Protein AF-A0A931WY22-F1 (afdb_monomer_lite)

pLDDT: mean 80.56, std 11.93, range [40.5, 93.25]

Radius of gyration: 31.65 Å; chains: 1; bounding box: 53×37×83 Å

Secondary structure (DSSP, 8-state):
----PBPTTS-BPPPHHHHHHTT--TT--EEEEEETTEEEEEEPPS-TTGGGTTTTTTTS-SSHHHHHHHHHHHHHHHHHHHHHHHHHH-HHHHHHHHHS-SSTT-EEHHHHHHHHT---HHHHHHHHHHHHHTTSEEEEEPP--TT--S--EEEEE--

Sequence (159 aa):
MPVVTVSSKHQITLPAEIVRAMDLKPGDKLIANALDWRIVIMKESENRLERYIGSLKGVYGSTKEEIDRYIAEVRYGWDIDALKDALAGDATLRAVYGAIPSSDVGIRLDEIGRKTGIKALGDLLRYLGRLQELNAIKQIPLEFDPEKLQGNQIYRRIP

Foldseek 3Di:
DDDWDQDPVRDTDDDPVVCVVQVPDVPFDWDWDDDPPDIDIGGPPPPPVVVCVCVCAPVQHVDPVSNVVSVVVVVLVVLVVVVVVVCVVDVLLVQLLVQWEQDPVFDWLVSSCVSSVPPDSVVSVVSVVVCVVSLQKDWDDDDDDVVPPDDRTGMHGDD

Structure (mmCIF, N/CA/C/O backbone):
data_AF-A0A931WY22-F1
#
_entry.id   AF-A0A931WY22-F1
#
loop_
_atom_site.group_PDB
_atom_site.id
_atom_site.type_symbol
_atom_site.label_atom_id
_atom_site.label_alt_id
_atom_site.label_comp_id
_atom_site.label_asym_id
_atom_site.label_entity_id
_atom_site.label_seq_id
_atom_site.pdbx_PDB_ins_code
_atom_site.Cartn_x
_atom_site.Cartn_y
_atom_site.Cartn_z
_atom_site.occupancy
_atom_site.B_iso_or_equiv
_atom_site.auth_seq_id
_atom_site.auth_comp_id
_atom_site.auth_asym_id
_atom_site.auth_atom_id
_atom_site.pdbx_PDB_model_num
ATOM 1 N N . MET A 1 1 ? -22.125 -15.116 43.778 1.00 67.56 1 MET A N 1
ATOM 2 C CA . MET A 1 1 ? -22.120 -13.869 42.984 1.00 67.56 1 MET A CA 1
ATOM 3 C C . MET A 1 1 ? -22.100 -12.704 43.956 1.00 67.56 1 MET A C 1
ATOM 5 O O . MET A 1 1 ? -23.056 -12.579 44.714 1.00 67.56 1 MET A O 1
ATOM 9 N N . PRO A 1 2 ? -21.017 -11.920 44.016 1.00 78.88 2 PRO A N 1
ATOM 10 C CA . PRO A 1 2 ? -20.961 -10.761 44.897 1.00 78.88 2 PRO A CA 1
ATOM 11 C C . PRO A 1 2 ? -21.944 -9.684 44.418 1.00 78.88 2 PRO A C 1
ATOM 13 O O . PRO A 1 2 ? -21.962 -9.338 43.238 1.00 78.88 2 PRO A O 1
ATOM 16 N N . VAL A 1 3 ? -22.767 -9.170 45.333 1.00 85.75 3 VAL A N 1
ATOM 17 C CA . VAL A 1 3 ? -23.625 -8.001 45.096 1.00 85.75 3 VAL A CA 1
ATOM 18 C C . VAL A 1 3 ? -22.839 -6.761 45.506 1.00 85.75 3 VAL A C 1
ATOM 20 O O . VAL A 1 3 ? -22.249 -6.735 46.585 1.00 85.75 3 VAL A O 1
ATOM 23 N N . VAL A 1 4 ? -22.813 -5.747 44.645 1.00 90.38 4 VAL A N 1
ATOM 24 C CA . VAL A 1 4 ? -22.107 -4.484 44.889 1.00 90.38 4 VAL A CA 1
ATOM 25 C C . VAL A 1 4 ? -23.087 -3.321 44.829 1.00 90.38 4 VAL A C 1
ATOM 27 O O . VAL A 1 4 ? -24.042 -3.344 44.054 1.00 90.38 4 VAL A O 1
ATOM 30 N N . THR A 1 5 ? -22.840 -2.298 45.640 1.00 91.88 5 THR A N 1
ATOM 31 C CA . THR A 1 5 ? -23.665 -1.088 45.689 1.00 91.88 5 THR A CA 1
ATOM 32 C C . THR A 1 5 ? -22.987 0.027 44.909 1.00 91.88 5 THR A C 1
ATOM 34 O O . THR A 1 5 ? -21.782 0.245 45.040 1.00 91.88 5 THR A O 1
ATOM 37 N N . VAL A 1 6 ? -23.770 0.755 44.118 1.00 91.56 6 VAL A N 1
ATOM 38 C CA . VAL A 1 6 ? -23.320 1.985 43.464 1.00 91.56 6 VAL A CA 1
ATOM 39 C C . VAL A 1 6 ? -23.348 3.113 44.495 1.00 91.56 6 VAL A C 1
ATOM 41 O O . VAL A 1 6 ? -24.383 3.382 45.101 1.00 91.56 6 VAL A O 1
ATOM 44 N N . SER A 1 7 ? -22.208 3.759 44.727 1.00 92.31 7 SER A N 1
ATOM 45 C CA . SER A 1 7 ? -22.116 4.894 45.648 1.00 92.31 7 SER A CA 1
ATOM 46 C C . SER A 1 7 ? -22.803 6.144 45.083 1.00 92.31 7 SER A C 1
ATOM 48 O O . SER A 1 7 ? -23.096 6.230 43.891 1.00 92.31 7 SER A O 1
ATOM 50 N N . SER A 1 8 ? -22.977 7.175 45.914 1.00 87.50 8 SER A N 1
ATOM 51 C CA . SER A 1 8 ? -23.531 8.476 45.495 1.00 87.50 8 SER A CA 1
ATOM 52 C C . SER A 1 8 ? -22.723 9.178 44.396 1.00 87.50 8 SER A C 1
ATOM 54 O O . SER A 1 8 ? -23.234 10.068 43.722 1.00 87.50 8 SER A O 1
ATOM 56 N N . LYS A 1 9 ? -21.464 8.773 44.194 1.00 92.12 9 LYS A N 1
ATOM 57 C CA . LYS A 1 9 ? -20.587 9.265 43.123 1.00 92.12 9 LYS A CA 1
ATOM 58 C C . LYS A 1 9 ? -20.530 8.322 41.922 1.00 92.12 9 LYS A C 1
ATOM 60 O O . LYS A 1 9 ? -19.609 8.433 41.120 1.00 92.12 9 LYS A O 1
ATOM 65 N N . HIS A 1 10 ? -21.474 7.390 41.809 1.00 88.19 10 HIS A N 1
ATOM 66 C CA . HIS A 1 10 ? -21.511 6.376 40.754 1.00 88.19 10 HIS A CA 1
ATOM 67 C C . HIS A 1 10 ? -20.279 5.458 40.746 1.00 88.19 10 HIS A C 1
ATOM 69 O O . HIS A 1 10 ? -19.892 4.926 39.708 1.00 88.19 10 HIS A O 1
ATOM 75 N N . GLN A 1 11 ? -19.645 5.266 41.905 1.00 91.81 11 GLN A N 1
ATOM 76 C CA . GLN A 1 11 ? -18.508 4.358 42.038 1.00 91.81 11 GLN A CA 1
ATOM 77 C C . GLN A 1 11 ? -19.008 2.985 42.470 1.00 91.81 11 GLN A C 1
ATOM 79 O O . GLN A 1 11 ? -19.872 2.885 43.341 1.00 91.81 11 GLN A O 1
ATOM 84 N N . ILE A 1 12 ? -18.426 1.938 41.898 1.00 91.19 12 ILE A N 1
ATOM 85 C CA . ILE A 1 12 ? -18.623 0.560 42.342 1.00 91.19 12 ILE A CA 1
ATOM 86 C C . ILE A 1 12 ? -17.322 0.039 42.938 1.00 91.19 12 ILE A C 1
ATOM 88 O O . ILE A 1 12 ? -16.235 0.288 42.416 1.00 91.19 12 ILE A O 1
ATOM 92 N N . THR A 1 13 ? -17.426 -0.696 44.038 1.00 91.31 13 THR A N 1
ATOM 93 C CA . THR A 1 13 ? -16.279 -1.406 44.602 1.00 91.31 13 THR A CA 1
ATOM 94 C C . THR A 1 13 ? -16.152 -2.753 43.909 1.00 91.31 13 THR A C 1
ATOM 96 O O . THR A 1 13 ? -17.079 -3.559 43.957 1.00 91.31 13 THR A O 1
ATOM 99 N N . LEU A 1 14 ? -15.009 -3.008 43.270 1.00 91.12 14 LEU A N 1
ATOM 100 C CA . LEU A 1 14 ? -14.733 -4.309 42.668 1.00 91.12 14 LEU A CA 1
ATOM 101 C C . LEU A 1 14 ? -14.378 -5.326 43.769 1.00 91.12 14 LEU A C 1
ATOM 103 O O . LEU A 1 14 ? -13.448 -5.080 44.541 1.00 91.12 14 LEU A O 1
ATOM 107 N N . PRO A 1 15 ? -15.084 -6.468 43.857 1.00 91.69 15 PRO A N 1
ATOM 108 C CA . PRO A 1 15 ? -14.738 -7.549 44.770 1.00 91.69 15 PRO A CA 1
ATOM 109 C C . PRO A 1 15 ? -13.317 -8.062 44.522 1.00 91.69 15 PRO A C 1
ATOM 111 O O . PRO A 1 15 ? -12.876 -8.163 43.375 1.00 91.69 15 PRO A O 1
ATOM 114 N N . ALA A 1 16 ? -12.625 -8.455 45.593 1.00 91.00 16 ALA A N 1
ATOM 115 C CA . ALA A 1 16 ? -11.232 -8.903 45.527 1.00 91.00 16 ALA A CA 1
ATOM 116 C C . ALA A 1 16 ? -11.014 -10.080 44.556 1.00 91.00 16 ALA A C 1
ATOM 118 O O . ALA A 1 16 ? -9.967 -10.171 43.921 1.00 91.00 16 ALA A O 1
ATOM 119 N N . GLU A 1 17 ? -12.007 -10.959 44.413 1.00 91.12 17 GLU A N 1
ATOM 120 C CA . GLU A 1 17 ? -11.980 -12.084 43.471 1.00 91.12 17 GLU A CA 1
ATOM 121 C C . GLU A 1 17 ? -11.865 -11.616 42.012 1.00 91.12 17 GLU A C 1
ATOM 123 O O . GLU A 1 17 ? -11.057 -12.160 41.264 1.00 91.12 17 GLU A O 1
ATOM 128 N N . ILE A 1 18 ? -12.601 -10.565 41.626 1.00 90.00 18 ILE A N 1
ATOM 129 C CA . ILE A 1 18 ? -12.573 -10.001 40.266 1.00 90.00 18 ILE A CA 1
ATOM 130 C C . ILE A 1 18 ? -11.236 -9.305 40.010 1.00 90.00 18 ILE A C 1
ATOM 132 O O . ILE A 1 18 ? -10.616 -9.522 38.972 1.00 90.00 18 ILE A O 1
ATOM 136 N N . VAL A 1 19 ? -10.767 -8.512 40.980 1.00 91.31 19 VAL A N 1
ATOM 137 C CA . VAL A 1 19 ? -9.479 -7.802 40.897 1.00 91.31 19 VAL A CA 1
ATOM 138 C C . VAL A 1 19 ? -8.333 -8.785 40.651 1.00 91.31 19 VAL A C 1
ATOM 140 O O . VAL A 1 19 ? -7.503 -8.545 39.780 1.00 91.31 19 VAL A O 1
ATOM 143 N N . ARG A 1 20 ? -8.315 -9.913 41.374 1.00 90.56 20 ARG A N 1
ATOM 144 C CA . ARG A 1 20 ? -7.296 -10.960 41.206 1.00 90.56 20 ARG A CA 1
ATOM 145 C C . ARG A 1 20 ? -7.445 -11.713 39.888 1.00 90.56 20 ARG A C 1
ATOM 147 O O . ARG A 1 20 ? -6.447 -11.936 39.217 1.00 90.56 20 ARG A O 1
ATOM 154 N N . ALA A 1 21 ? -8.667 -12.092 39.514 1.00 88.50 21 ALA A N 1
ATOM 155 C CA . ALA A 1 21 ? -8.918 -12.841 38.283 1.00 88.50 21 ALA A CA 1
ATOM 156 C C . ALA A 1 21 ? -8.541 -12.051 37.018 1.00 88.50 21 ALA A C 1
ATOM 158 O O . ALA A 1 21 ? -8.139 -12.645 36.023 1.00 88.50 21 ALA A O 1
ATOM 159 N N . MET A 1 22 ? -8.662 -10.722 37.060 1.00 86.00 22 MET A N 1
ATOM 160 C CA . MET A 1 22 ? -8.345 -9.828 35.943 1.00 86.00 22 MET A CA 1
ATOM 161 C C . MET A 1 22 ? -6.959 -9.163 36.051 1.00 86.00 22 MET A C 1
ATOM 163 O O . MET A 1 22 ? -6.643 -8.310 35.221 1.00 86.00 22 MET A O 1
ATOM 167 N N . ASP A 1 23 ? -6.154 -9.524 37.062 1.00 89.75 23 ASP A N 1
ATOM 168 C CA . ASP A 1 23 ? -4.856 -8.904 37.381 1.00 89.75 23 ASP A CA 1
ATOM 169 C C . ASP A 1 23 ? -4.911 -7.364 37.311 1.00 89.75 23 ASP A C 1
ATOM 171 O O . ASP A 1 23 ? -4.168 -6.713 36.568 1.00 89.75 23 ASP A O 1
ATOM 175 N N . LEU A 1 24 ? -5.883 -6.775 38.016 1.00 89.38 24 LEU A N 1
ATOM 176 C CA . LEU A 1 24 ? -6.077 -5.326 38.045 1.00 89.38 24 LEU A CA 1
ATOM 177 C C . LEU A 1 24 ? -5.169 -4.687 39.088 1.00 89.38 24 LEU A C 1
ATOM 179 O O . LEU A 1 24 ? -5.169 -5.075 40.260 1.00 89.38 24 LEU A O 1
ATOM 183 N N . LYS A 1 25 ? -4.447 -3.650 38.672 1.00 90.25 25 LYS A N 1
ATOM 184 C CA . LYS A 1 25 ? -3.581 -2.850 39.539 1.00 90.25 25 LYS A CA 1
ATOM 185 C C . LYS A 1 25 ? -4.176 -1.458 39.761 1.00 90.25 25 LYS A C 1
ATOM 187 O O . LYS A 1 25 ? -4.886 -0.938 38.897 1.00 90.25 25 LYS A O 1
ATOM 192 N N . PRO A 1 26 ? -3.906 -0.816 40.911 1.00 87.81 26 PRO A N 1
ATOM 193 C CA . PRO A 1 26 ? -4.265 0.584 41.103 1.00 87.81 26 PRO A CA 1
ATOM 194 C C . PRO A 1 26 ? -3.684 1.455 39.980 1.00 87.81 26 PRO A C 1
ATOM 196 O O . PRO A 1 26 ? -2.479 1.436 39.746 1.00 87.81 26 PRO A O 1
ATOM 199 N N . GLY A 1 27 ? -4.542 2.217 39.299 1.00 85.75 27 GLY A N 1
ATOM 200 C CA . GLY A 1 27 ? -4.164 3.052 38.152 1.00 85.75 27 GLY A CA 1
ATOM 201 C C . GLY A 1 27 ? -4.463 2.438 36.780 1.00 85.75 27 GLY A C 1
ATOM 202 O O . GLY A 1 27 ? -4.414 3.168 35.789 1.00 85.75 27 GLY A O 1
ATOM 203 N N . ASP A 1 28 ? -4.832 1.154 36.712 1.00 86.56 28 ASP A N 1
ATOM 204 C CA . ASP A 1 28 ? -5.274 0.529 35.465 1.00 86.56 28 ASP A CA 1
ATOM 205 C C . ASP A 1 28 ? -6.525 1.226 34.918 1.00 86.56 28 ASP A C 1
ATOM 207 O O . ASP A 1 28 ? -7.471 1.549 35.646 1.00 86.56 28 ASP A O 1
ATOM 211 N N . LYS A 1 29 ? -6.539 1.436 33.602 1.00 85.62 29 LYS A N 1
ATOM 212 C CA . LYS A 1 29 ? -7.697 1.971 32.891 1.00 85.62 29 LYS A CA 1
ATOM 213 C C . LYS A 1 29 ? -8.625 0.835 32.483 1.00 85.62 29 LYS A C 1
ATOM 215 O O . LYS A 1 29 ? -8.200 -0.188 31.945 1.00 85.62 29 LYS A O 1
ATOM 220 N N . LEU A 1 30 ? -9.912 1.042 32.733 1.00 88.12 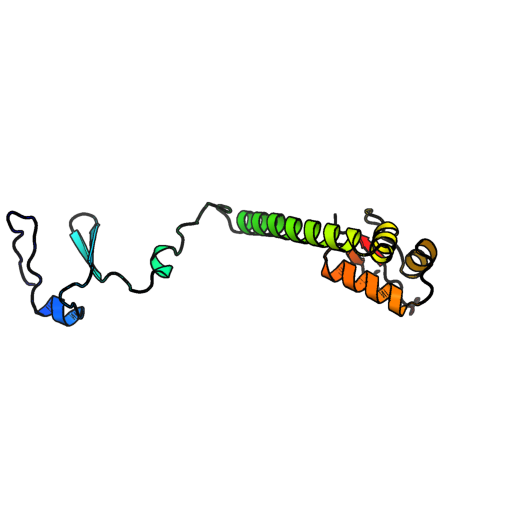30 LEU A N 1
ATOM 221 C CA . LEU A 1 30 ? -10.974 0.107 32.391 1.00 88.12 30 LEU A CA 1
ATOM 222 C C . LEU A 1 30 ? -11.927 0.763 31.398 1.00 88.12 30 LEU A C 1
ATOM 224 O O . LEU A 1 30 ? -12.247 1.946 31.517 1.00 88.12 30 LEU A O 1
ATOM 228 N N . ILE A 1 31 ? -12.406 -0.025 30.444 1.00 86.44 31 ILE A N 1
ATOM 229 C CA . ILE A 1 31 ? -13.472 0.364 29.525 1.00 86.44 31 ILE A CA 1
ATOM 230 C C . ILE A 1 31 ? -14.780 -0.162 30.110 1.00 86.44 31 ILE A C 1
ATOM 232 O O . ILE A 1 31 ? -14.897 -1.360 30.363 1.00 86.44 31 ILE A O 1
ATOM 236 N N . ALA A 1 32 ? -15.755 0.721 30.318 1.00 88.50 32 ALA A N 1
ATOM 237 C CA . ALA A 1 32 ? -17.095 0.361 30.768 1.00 88.50 32 ALA A CA 1
ATOM 238 C C . ALA A 1 32 ? -18.105 0.651 29.653 1.00 88.50 32 ALA A C 1
ATOM 240 O O . ALA A 1 32 ? -18.238 1.796 29.226 1.00 88.50 32 ALA A O 1
ATOM 241 N N . ASN A 1 33 ? -18.820 -0.380 29.205 1.00 85.19 33 ASN A N 1
ATOM 242 C CA . ASN A 1 33 ? -19.870 -0.276 28.195 1.00 85.19 33 ASN A CA 1
ATOM 243 C C . ASN A 1 33 ? -21.203 -0.771 28.764 1.00 85.19 33 ASN A C 1
ATOM 245 O O . ASN A 1 33 ? -21.246 -1.774 29.478 1.00 85.19 33 ASN A O 1
ATOM 249 N N . ALA A 1 34 ? -22.294 -0.092 28.413 1.00 89.00 34 ALA A N 1
ATOM 250 C CA . ALA A 1 34 ? -23.642 -0.602 28.630 1.00 89.00 34 ALA A CA 1
ATOM 251 C C . ALA A 1 34 ? -24.026 -1.505 27.450 1.00 89.00 34 ALA A C 1
ATOM 253 O O . ALA A 1 34 ? -23.998 -1.065 26.301 1.00 89.00 34 ALA A O 1
ATOM 254 N N . LEU A 1 35 ? -24.362 -2.761 27.734 1.00 86.06 35 LEU A N 1
ATOM 255 C CA . LEU A 1 35 ? -24.877 -3.718 26.759 1.00 86.06 35 LEU A CA 1
ATOM 256 C C . LEU A 1 35 ? -26.209 -4.256 27.284 1.00 86.06 35 LEU A C 1
ATOM 258 O O . LEU A 1 35 ? -26.245 -4.997 28.270 1.00 86.06 35 LEU A O 1
ATOM 262 N N . ASP A 1 36 ? -27.299 -3.839 26.645 1.00 89.31 36 ASP A N 1
ATOM 263 C CA . ASP A 1 36 ? -28.676 -4.089 27.074 1.00 89.31 36 ASP A CA 1
ATOM 264 C C . ASP A 1 36 ? -28.916 -3.669 28.538 1.00 89.31 36 ASP A C 1
ATOM 266 O O . ASP A 1 36 ? -28.885 -2.488 28.876 1.00 89.31 36 ASP A O 1
ATOM 270 N N . TRP A 1 37 ? -29.135 -4.643 29.424 1.00 90.25 37 TRP A N 1
ATOM 271 C CA . TRP A 1 37 ? -29.382 -4.461 30.856 1.00 90.25 37 TRP A CA 1
ATOM 272 C C . TRP A 1 37 ? -28.137 -4.722 31.717 1.00 90.25 37 TRP A C 1
ATOM 274 O O 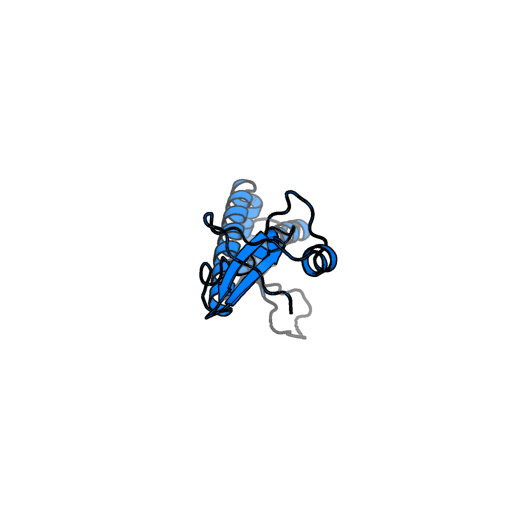. TRP A 1 37 ? -28.245 -4.908 32.930 1.00 90.25 37 TRP A O 1
ATOM 284 N N . ARG A 1 38 ? -26.947 -4.781 31.108 1.00 89.31 38 ARG A N 1
ATOM 285 C CA . ARG A 1 38 ? -25.691 -5.128 31.785 1.00 89.31 38 ARG A CA 1
ATOM 286 C C . ARG A 1 38 ? -24.629 -4.058 31.577 1.00 89.31 38 ARG A C 1
ATOM 288 O O . ARG A 1 38 ? -24.521 -3.458 30.512 1.00 89.31 38 ARG A O 1
ATOM 295 N N . ILE A 1 39 ? -23.792 -3.881 32.594 1.00 88.50 39 ILE A N 1
ATOM 296 C CA . ILE A 1 39 ? -22.542 -3.130 32.480 1.00 88.50 39 ILE A CA 1
ATOM 297 C C . ILE A 1 39 ? -21.427 -4.147 32.264 1.00 88.50 39 ILE A C 1
ATOM 299 O O . ILE A 1 39 ? -21.227 -5.041 33.087 1.00 88.50 39 ILE A O 1
ATOM 303 N N . VAL A 1 40 ? -20.710 -4.011 31.153 1.00 89.50 40 VAL A N 1
ATOM 304 C CA . VAL A 1 40 ? -19.541 -4.827 30.823 1.00 89.50 40 VAL A CA 1
ATOM 305 C C . VAL A 1 40 ? -18.300 -3.982 31.062 1.00 89.50 40 VAL A C 1
ATOM 307 O O . VAL A 1 40 ? -18.142 -2.923 30.456 1.00 89.50 40 VAL A O 1
ATOM 310 N N . ILE A 1 41 ? -17.430 -4.449 31.957 1.00 89.12 41 ILE A N 1
ATOM 311 C CA . ILE A 1 41 ? -16.167 -3.788 32.286 1.00 89.12 41 ILE A CA 1
ATOM 312 C C . ILE A 1 41 ? -15.028 -4.669 31.795 1.00 89.12 41 ILE A C 1
ATOM 314 O O . ILE A 1 41 ? -14.968 -5.853 32.118 1.00 89.12 41 ILE A O 1
ATOM 318 N N . MET A 1 42 ? -14.131 -4.086 31.008 1.00 86.19 42 MET A N 1
ATOM 319 C CA . MET A 1 42 ? -12.987 -4.773 30.417 1.00 86.19 42 MET A CA 1
ATOM 320 C C . MET A 1 42 ? -11.710 -4.001 30.729 1.00 86.19 42 MET A C 1
ATOM 322 O O . MET A 1 42 ? -11.724 -2.771 30.811 1.00 86.19 42 MET A O 1
ATOM 326 N N . LYS A 1 43 ? -10.597 -4.720 30.884 1.00 83.44 43 LYS A N 1
ATOM 327 C CA . LYS A 1 43 ? -9.273 -4.097 30.954 1.00 83.44 43 LYS A CA 1
ATOM 328 C C . LYS A 1 43 ? -8.970 -3.452 29.602 1.00 83.44 43 LYS A C 1
ATOM 330 O O . LYS A 1 43 ? -9.223 -4.066 28.565 1.00 83.44 43 LYS A O 1
ATOM 335 N N . GLU A 1 44 ? -8.485 -2.212 29.599 1.00 74.38 44 GLU A N 1
ATOM 336 C CA . GLU A 1 44 ? -8.030 -1.581 28.360 1.00 74.38 44 GLU A CA 1
ATOM 337 C C . GLU A 1 44 ? -6.848 -2.400 27.813 1.00 74.38 44 GLU A C 1
ATOM 339 O O . GLU A 1 44 ? -5.826 -2.543 28.481 1.00 74.38 44 GLU A O 1
ATOM 344 N N . SER A 1 45 ? -7.018 -2.992 26.625 1.00 66.56 45 SER A N 1
ATOM 345 C CA . SER A 1 45 ? -5.942 -3.683 25.906 1.00 66.56 45 SER A CA 1
ATOM 346 C C . SER A 1 45 ? -4.769 -2.716 25.712 1.00 66.56 45 SER A C 1
ATOM 348 O O . SER A 1 45 ? -4.957 -1.604 25.212 1.00 66.56 45 SER A O 1
ATOM 350 N N . GLU A 1 46 ? -3.551 -3.127 26.083 1.00 62.53 46 GLU A N 1
ATOM 351 C CA . GLU A 1 46 ? -2.330 -2.357 25.789 1.00 62.53 46 GLU A CA 1
ATOM 352 C C . GLU A 1 46 ? -2.109 -2.210 24.272 1.00 62.53 46 GLU A C 1
ATOM 354 O O . GLU A 1 46 ? -1.406 -1.305 23.809 1.00 62.53 46 GLU A O 1
ATOM 359 N N . ASN A 1 47 ? -2.748 -3.072 23.475 1.00 62.97 47 ASN A N 1
ATOM 360 C CA . ASN A 1 47 ? -2.585 -3.114 22.040 1.00 62.97 47 ASN A CA 1
ATOM 361 C C . ASN A 1 47 ? -3.486 -2.080 21.354 1.00 62.97 47 ASN A C 1
ATOM 363 O O . ASN A 1 47 ? -4.580 -2.371 20.869 1.00 62.97 47 ASN A O 1
ATOM 367 N N . ARG A 1 48 ? -2.989 -0.840 21.271 1.00 59.03 48 ARG A N 1
ATOM 368 C CA . ARG A 1 48 ? -3.649 0.279 20.571 1.00 59.03 48 ARG A CA 1
ATOM 369 C C . ARG A 1 48 ? -4.101 -0.070 19.150 1.00 59.03 48 ARG A C 1
ATOM 371 O O . ARG A 1 48 ? -5.044 0.549 18.672 1.00 59.03 48 ARG A O 1
ATOM 378 N N . LEU A 1 49 ? -3.455 -1.030 18.484 1.00 62.38 49 LEU A N 1
ATOM 379 C CA . LEU A 1 49 ? -3.821 -1.462 17.135 1.00 62.38 49 LEU A CA 1
ATOM 380 C C . LEU A 1 49 ? -5.201 -2.128 17.099 1.00 62.38 49 LEU A C 1
ATOM 382 O O . LEU A 1 49 ? -5.955 -1.865 16.168 1.00 62.38 49 LEU A O 1
ATOM 386 N N . GLU A 1 50 ? -5.583 -2.886 18.133 1.00 63.69 50 GLU A N 1
ATOM 387 C CA . GLU A 1 50 ? -6.895 -3.549 18.212 1.00 63.69 50 GLU A CA 1
ATOM 388 C C . GLU A 1 50 ? -8.056 -2.548 18.199 1.00 63.69 50 GLU A C 1
ATOM 390 O O . GLU A 1 50 ? -9.108 -2.831 17.632 1.00 63.69 50 GLU A O 1
ATOM 395 N N . ARG A 1 51 ? -7.846 -1.337 18.734 1.00 60.81 51 ARG A N 1
ATOM 396 C CA . ARG A 1 51 ? -8.842 -0.251 18.716 1.00 60.81 51 ARG A CA 1
ATOM 397 C C . ARG A 1 51 ? -9.206 0.207 17.302 1.00 60.81 51 ARG A C 1
ATOM 399 O O . ARG A 1 51 ? -10.306 0.710 17.095 1.00 60.81 51 ARG A O 1
ATOM 406 N N . TYR A 1 52 ? -8.283 0.085 16.353 1.00 66.06 52 TYR A N 1
ATOM 407 C CA . TYR A 1 52 ? -8.450 0.602 14.994 1.00 66.06 52 TYR A CA 1
ATOM 408 C C . TYR A 1 52 ? -8.705 -0.499 13.961 1.00 66.06 52 TYR A C 1
ATOM 410 O O . TYR A 1 52 ? -8.917 -0.198 12.786 1.00 66.06 52 TYR A O 1
ATOM 418 N N . ILE A 1 53 ? -8.731 -1.771 14.369 1.00 67.25 53 ILE A N 1
ATOM 419 C CA . ILE A 1 53 ? -9.095 -2.861 13.463 1.00 67.25 53 ILE A CA 1
ATOM 420 C C . ILE A 1 53 ? -10.534 -2.634 12.984 1.00 67.25 53 ILE A C 1
ATOM 422 O O . ILE A 1 53 ? -11.480 -2.623 13.766 1.00 67.25 53 ILE A O 1
ATOM 426 N N . GLY A 1 54 ? -10.694 -2.425 11.676 1.00 69.62 54 GLY A N 1
ATOM 427 C CA . GLY A 1 54 ? -11.993 -2.204 11.040 1.00 69.62 54 GLY A CA 1
ATOM 428 C C . GLY A 1 54 ? -12.543 -0.776 11.123 1.00 69.62 54 GLY A C 1
ATOM 429 O O . GLY A 1 54 ? -13.609 -0.532 10.563 1.00 69.62 54 GLY A O 1
ATOM 430 N N . SER A 1 55 ? -11.835 0.183 11.733 1.00 76.31 55 SER A N 1
ATOM 431 C CA . SER A 1 55 ? -12.302 1.581 11.830 1.00 76.31 55 SER A CA 1
ATOM 432 C C . SER A 1 55 ? -12.389 2.297 10.476 1.00 76.31 55 SER A C 1
ATOM 434 O O . SER A 1 55 ? -13.119 3.273 10.342 1.00 76.31 55 SER A O 1
ATOM 436 N N . LEU A 1 56 ? -11.670 1.798 9.468 1.00 76.31 56 LEU A N 1
ATOM 437 C CA . LEU A 1 56 ? -11.668 2.318 8.097 1.00 76.31 56 LEU A CA 1
ATOM 438 C C . LEU A 1 56 ? -12.557 1.501 7.143 1.00 76.31 56 LEU A C 1
ATOM 440 O O . LEU A 1 56 ? -12.471 1.655 5.924 1.00 76.31 56 LEU A O 1
ATOM 444 N N . LYS A 1 57 ? -13.410 0.610 7.668 1.00 75.44 57 LYS A N 1
ATOM 445 C CA . LYS A 1 57 ? -14.350 -0.158 6.843 1.00 75.44 57 LYS A CA 1
ATOM 446 C C . LYS A 1 57 ? -15.292 0.802 6.105 1.00 75.44 57 LYS A C 1
ATOM 448 O O . LYS A 1 57 ? -15.916 1.651 6.730 1.00 75.44 57 LYS A O 1
ATOM 453 N N . GLY A 1 58 ? -15.398 0.655 4.784 1.00 75.06 58 GLY A N 1
ATOM 454 C CA . GLY A 1 58 ? -16.230 1.516 3.936 1.00 75.06 58 GLY A CA 1
ATOM 455 C C . GLY A 1 58 ? -15.537 2.782 3.418 1.00 75.06 58 GLY A C 1
ATOM 456 O O . GLY A 1 58 ? -16.069 3.412 2.513 1.00 75.06 58 GLY A O 1
ATOM 457 N N . VAL A 1 59 ? -14.351 3.145 3.927 1.00 81.31 59 VAL A N 1
ATOM 458 C CA . VAL A 1 59 ? -13.618 4.350 3.477 1.00 81.31 59 VAL A CA 1
ATOM 459 C C . VAL A 1 59 ? -13.024 4.162 2.079 1.00 81.31 59 VAL A C 1
ATOM 461 O O . VAL A 1 59 ? -13.059 5.077 1.264 1.00 81.31 59 VAL A O 1
ATOM 464 N N . TYR A 1 60 ? -12.505 2.968 1.796 1.00 77.88 60 TYR A N 1
ATOM 465 C CA . TYR A 1 60 ? -11.839 2.633 0.531 1.00 77.88 60 TYR A CA 1
ATOM 466 C C . TYR A 1 60 ? -12.692 1.735 -0.375 1.00 77.88 60 TYR A C 1
ATOM 468 O O . TYR A 1 60 ? -12.180 1.146 -1.318 1.00 77.88 60 TYR A O 1
ATOM 476 N N . GLY A 1 61 ? -13.980 1.592 -0.058 1.00 81.88 61 GLY A N 1
ATOM 477 C CA . GLY A 1 61 ? -14.895 0.648 -0.697 1.00 81.88 61 GLY A CA 1
ATOM 478 C C . GLY A 1 61 ? -15.686 -0.163 0.328 1.00 81.88 61 GLY A C 1
ATOM 479 O O . GLY A 1 61 ? -15.233 -0.406 1.452 1.00 81.88 61 GLY A O 1
ATOM 480 N N . SER A 1 62 ? -16.894 -0.560 -0.058 1.00 83.44 62 SER A N 1
ATOM 481 C CA . SER A 1 62 ? -17.795 -1.404 0.738 1.00 83.44 62 SER A CA 1
ATOM 482 C C . SER A 1 62 ? -17.670 -2.885 0.374 1.00 83.44 62 SER A C 1
ATOM 484 O O . SER A 1 62 ? -18.018 -3.750 1.179 1.00 83.44 62 SER A O 1
ATOM 486 N N . THR A 1 63 ? -17.153 -3.176 -0.820 1.00 86.44 63 THR A N 1
ATOM 487 C CA . THR A 1 63 ? -16.879 -4.527 -1.327 1.00 86.44 63 THR A CA 1
ATOM 488 C C . THR A 1 63 ? -15.385 -4.735 -1.562 1.00 86.44 63 THR A C 1
ATOM 490 O O . THR A 1 63 ? -14.615 -3.776 -1.652 1.00 86.44 63 THR A O 1
ATOM 493 N N . LYS A 1 64 ? -14.957 -5.997 -1.664 1.00 81.75 64 LYS A N 1
ATOM 494 C CA . LYS A 1 64 ? -13.561 -6.331 -1.964 1.00 81.75 64 LYS A CA 1
ATOM 495 C C . LYS A 1 64 ? -13.149 -5.758 -3.322 1.00 81.75 64 LYS A C 1
ATOM 497 O O . LYS A 1 64 ? -12.068 -5.206 -3.448 1.00 81.75 64 LYS A O 1
ATOM 502 N N . GLU A 1 65 ? -14.038 -5.833 -4.303 1.00 82.31 65 GLU A N 1
ATOM 503 C CA . GLU A 1 65 ? -13.809 -5.388 -5.674 1.00 82.31 65 GLU A CA 1
ATOM 504 C C . GLU A 1 65 ? -13.622 -3.867 -5.759 1.00 82.31 65 GLU A C 1
ATOM 506 O O . GLU A 1 65 ? -12.809 -3.384 -6.545 1.00 82.31 65 GLU A O 1
ATOM 511 N N . GLU A 1 66 ? -14.350 -3.101 -4.943 1.00 80.44 66 GLU A N 1
ATOM 512 C CA . GLU A 1 66 ? -14.172 -1.647 -4.833 1.00 80.44 66 GLU A CA 1
ATOM 513 C C . GLU A 1 66 ? -12.842 -1.283 -4.176 1.00 80.44 66 GLU A C 1
ATOM 515 O O . GLU A 1 66 ? -12.158 -0.382 -4.656 1.00 80.44 66 GLU A O 1
ATOM 520 N N . ILE A 1 67 ? -12.455 -2.012 -3.127 1.00 83.75 67 ILE A N 1
ATOM 521 C CA . ILE A 1 67 ? -11.169 -1.820 -2.450 1.00 83.75 67 ILE A CA 1
ATOM 522 C C . ILE A 1 67 ? -10.015 -2.165 -3.394 1.00 83.75 67 ILE A C 1
ATOM 524 O O . ILE A 1 67 ? -9.070 -1.388 -3.520 1.00 83.75 67 ILE A O 1
ATOM 528 N N . ASP A 1 68 ? -10.104 -3.292 -4.098 1.00 81.44 68 ASP A N 1
ATOM 529 C CA . ASP A 1 68 ? -9.101 -3.719 -5.073 1.00 81.44 68 ASP A CA 1
ATOM 530 C C . ASP A 1 68 ? -8.978 -2.694 -6.214 1.00 81.44 68 ASP A C 1
ATOM 532 O O . ASP A 1 68 ? -7.864 -2.365 -6.626 1.00 81.44 68 ASP A O 1
ATOM 536 N N . ARG A 1 69 ? -10.100 -2.120 -6.677 1.00 82.06 69 ARG A N 1
ATOM 537 C CA . ARG A 1 69 ? -10.104 -1.038 -7.674 1.00 82.06 69 ARG A CA 1
ATOM 538 C C . ARG A 1 69 ? -9.439 0.231 -7.144 1.00 82.06 69 ARG A C 1
ATOM 540 O O . ARG A 1 69 ? -8.565 0.765 -7.817 1.00 82.06 69 ARG A O 1
ATOM 547 N N . TYR A 1 70 ? -9.801 0.680 -5.943 1.00 82.56 70 TYR A N 1
ATOM 548 C CA . TYR A 1 70 ? -9.198 1.858 -5.316 1.00 82.56 70 TYR A CA 1
ATOM 549 C C . TYR A 1 70 ? -7.680 1.695 -5.155 1.00 82.56 70 TYR A C 1
ATOM 551 O O . TYR A 1 70 ? -6.905 2.586 -5.501 1.00 82.56 70 TYR A O 1
ATOM 559 N N . ILE A 1 71 ? -7.233 0.529 -4.680 1.00 82.69 71 ILE A N 1
ATOM 560 C CA . ILE A 1 71 ? -5.807 0.220 -4.541 1.00 82.69 71 ILE A CA 1
ATOM 561 C C . ILE A 1 71 ? -5.118 0.221 -5.909 1.00 82.69 71 ILE A C 1
ATOM 563 O O . ILE A 1 71 ? -4.010 0.745 -6.023 1.00 82.69 71 ILE A O 1
ATOM 567 N N . ALA A 1 72 ? -5.750 -0.352 -6.937 1.00 77.12 72 ALA A N 1
ATOM 568 C CA . ALA A 1 72 ? -5.207 -0.359 -8.289 1.00 77.12 72 ALA A CA 1
ATOM 569 C C . ALA A 1 72 ? -5.055 1.063 -8.849 1.00 77.12 72 ALA A C 1
ATOM 571 O O . ALA A 1 72 ? -3.996 1.381 -9.378 1.00 77.12 72 ALA A O 1
ATOM 572 N N . GLU A 1 73 ? -6.052 1.932 -8.672 1.00 75.88 73 GLU A N 1
ATOM 573 C CA . GLU A 1 73 ? -6.006 3.335 -9.108 1.00 75.88 73 GLU A CA 1
ATOM 574 C C . GLU A 1 73 ? -4.888 4.121 -8.410 1.00 75.88 73 GLU A C 1
ATOM 576 O O . GLU A 1 73 ? -4.107 4.810 -9.068 1.00 75.88 73 GLU A O 1
ATOM 581 N N . VAL A 1 74 ? -4.761 3.984 -7.085 1.00 78.38 74 VAL A N 1
ATOM 582 C CA . VAL A 1 74 ? -3.702 4.661 -6.318 1.00 78.38 74 VAL A CA 1
ATOM 583 C C . VAL A 1 74 ? -2.315 4.180 -6.749 1.00 78.38 74 VAL A C 1
ATOM 585 O O . VAL A 1 74 ? -1.421 4.999 -6.960 1.00 78.38 74 VAL A O 1
ATOM 588 N N . ARG A 1 75 ? -2.132 2.864 -6.917 1.00 75.81 75 ARG A N 1
ATOM 589 C CA . ARG A 1 75 ? -0.857 2.286 -7.373 1.00 75.81 75 ARG A CA 1
ATOM 590 C C . ARG A 1 75 ? -0.507 2.725 -8.787 1.00 75.81 75 ARG A C 1
ATOM 592 O O . ARG A 1 75 ? 0.635 3.087 -9.040 1.00 75.81 75 ARG A O 1
ATOM 599 N N . TYR A 1 76 ? -1.497 2.756 -9.672 1.00 72.69 76 TYR A N 1
ATOM 600 C CA . TYR A 1 76 ? -1.321 3.214 -11.042 1.00 72.69 76 TYR A CA 1
ATOM 601 C C . TYR A 1 76 ? -0.855 4.681 -11.099 1.00 72.69 76 TYR A C 1
ATOM 603 O O . TYR A 1 76 ? 0.034 5.026 -11.874 1.00 72.69 76 TYR A O 1
ATOM 611 N N . GLY A 1 77 ? -1.372 5.536 -10.208 1.00 72.25 77 GLY A N 1
ATOM 612 C CA . GLY A 1 77 ? -0.894 6.913 -10.060 1.00 72.25 77 GLY A CA 1
ATOM 613 C C . GLY A 1 77 ? 0.580 7.015 -9.644 1.00 72.25 77 GLY A C 1
ATOM 614 O O . GLY A 1 77 ? 1.313 7.835 -10.194 1.00 72.25 77 GLY A O 1
ATOM 615 N N . TRP A 1 78 ? 1.036 6.165 -8.717 1.00 75.12 78 TRP A N 1
ATOM 616 C CA . TRP A 1 78 ? 2.442 6.143 -8.284 1.00 75.12 78 TRP A CA 1
ATOM 617 C C . TRP A 1 78 ? 3.386 5.698 -9.402 1.00 75.12 78 TRP A C 1
ATOM 619 O O . TRP A 1 78 ? 4.444 6.301 -9.585 1.00 75.12 78 TRP A O 1
ATOM 629 N N . ASP A 1 79 ? 2.983 4.690 -10.176 1.00 79.69 79 ASP A N 1
ATOM 630 C CA . ASP A 1 79 ? 3.755 4.201 -11.319 1.00 79.69 79 ASP A CA 1
ATOM 631 C C . ASP A 1 79 ? 3.872 5.276 -12.415 1.00 79.69 79 ASP A C 1
ATOM 633 O O . ASP A 1 79 ? 4.945 5.462 -12.992 1.00 79.69 79 ASP A O 1
ATOM 637 N N . ILE A 1 80 ? 2.810 6.060 -12.652 1.00 81.75 80 ILE A N 1
ATOM 638 C CA . ILE A 1 80 ? 2.839 7.189 -13.593 1.00 81.75 80 ILE A CA 1
ATOM 639 C C . ILE A 1 80 ? 3.837 8.265 -13.162 1.00 81.75 80 ILE A C 1
ATOM 641 O O . ILE A 1 80 ? 4.578 8.778 -14.004 1.00 81.75 80 ILE A O 1
ATOM 645 N N . ASP A 1 81 ? 3.838 8.662 -11.892 1.00 84.50 81 ASP A N 1
ATOM 646 C CA . ASP A 1 81 ? 4.720 9.737 -11.433 1.00 84.50 81 ASP A CA 1
ATOM 647 C C . ASP A 1 81 ? 6.185 9.280 -11.426 1.00 84.50 81 ASP A C 1
ATOM 649 O O . ASP A 1 81 ? 7.047 9.984 -11.956 1.00 84.50 81 ASP A O 1
ATOM 653 N N . ALA A 1 82 ? 6.451 8.043 -10.991 1.00 85.56 82 ALA A N 1
ATOM 654 C CA . ALA A 1 82 ? 7.770 7.425 -11.111 1.00 85.56 82 ALA A CA 1
ATOM 655 C C . ALA A 1 82 ? 8.238 7.328 -12.574 1.00 85.56 82 ALA A C 1
ATOM 657 O O . ALA A 1 82 ? 9.408 7.585 -12.880 1.00 85.56 82 ALA A O 1
ATOM 658 N N . LEU A 1 83 ? 7.329 7.002 -13.500 1.00 87.12 83 LEU A N 1
ATOM 659 C CA . LEU A 1 83 ? 7.615 7.004 -14.930 1.00 87.12 83 LEU A CA 1
ATOM 660 C C . LEU A 1 83 ? 7.955 8.413 -15.424 1.00 87.12 83 LEU A C 1
ATOM 662 O O . LEU A 1 83 ? 8.976 8.583 -16.085 1.00 87.12 83 LEU A O 1
ATOM 666 N N . LYS A 1 84 ? 7.147 9.433 -15.111 1.00 88.25 84 LYS A N 1
ATOM 667 C CA . LYS A 1 84 ? 7.415 10.821 -15.529 1.00 88.25 84 LYS A CA 1
ATOM 668 C C . LYS A 1 84 ? 8.790 11.291 -15.065 1.00 88.25 84 LYS A C 1
ATOM 670 O O . LYS A 1 84 ? 9.537 11.834 -15.881 1.00 88.25 84 LYS A O 1
ATOM 675 N N . ASP A 1 85 ? 9.136 11.034 -13.808 1.00 90.69 85 ASP A N 1
ATOM 676 C CA . ASP A 1 85 ? 10.428 11.407 -13.235 1.00 90.69 85 ASP A CA 1
ATOM 677 C C . ASP A 1 85 ? 11.583 10.686 -13.945 1.00 90.69 85 ASP A C 1
ATOM 679 O O . ASP A 1 85 ? 12.572 11.309 -14.345 1.00 90.69 85 ASP A O 1
ATOM 683 N N . ALA A 1 86 ? 11.437 9.381 -14.196 1.00 89.56 86 ALA A N 1
ATOM 684 C CA . ALA A 1 86 ? 12.433 8.599 -14.923 1.00 89.56 86 ALA A CA 1
ATOM 685 C C . ALA A 1 86 ? 12.618 9.082 -16.373 1.00 89.56 86 ALA A C 1
ATOM 687 O O . ALA A 1 86 ? 13.750 9.192 -16.847 1.00 89.56 86 ALA A O 1
ATOM 688 N N . LEU A 1 87 ? 11.525 9.401 -17.074 1.00 89.94 87 LEU A N 1
ATOM 689 C CA . LEU A 1 87 ? 11.562 9.922 -18.444 1.00 89.94 87 LEU A CA 1
ATOM 690 C C . LEU A 1 87 ? 12.119 11.350 -18.518 1.00 89.94 87 LEU A C 1
ATOM 692 O O . LEU A 1 87 ? 12.690 11.729 -19.543 1.00 89.94 87 LEU A O 1
ATOM 696 N N . ALA A 1 88 ? 11.949 12.151 -17.465 1.00 90.69 88 ALA A N 1
ATOM 697 C CA . ALA A 1 88 ? 12.541 13.481 -17.366 1.00 90.69 88 ALA A CA 1
ATOM 698 C C . ALA A 1 88 ? 14.063 13.412 -17.160 1.00 90.69 88 ALA A C 1
ATOM 700 O O . ALA A 1 88 ? 14.790 14.233 -17.719 1.00 90.69 88 ALA A O 1
ATOM 701 N N . GLY A 1 89 ? 14.543 12.423 -16.398 1.00 90.81 89 GLY A N 1
ATOM 702 C CA . GLY A 1 89 ? 15.965 12.236 -16.095 1.00 90.81 89 GLY A CA 1
ATOM 703 C C . GLY A 1 89 ? 16.782 11.498 -17.164 1.00 90.81 89 GLY A C 1
ATOM 704 O O . GLY A 1 89 ? 18.009 11.561 -17.127 1.00 90.81 89 GLY A O 1
ATOM 705 N N . ASP A 1 90 ? 16.142 10.799 -18.107 1.00 93.25 90 ASP A N 1
ATOM 706 C CA . ASP A 1 90 ? 16.825 9.943 -19.085 1.00 93.25 90 ASP A CA 1
ATOM 707 C C . ASP A 1 90 ? 16.234 10.099 -20.499 1.00 93.25 90 ASP A C 1
ATOM 709 O O . ASP A 1 90 ? 15.198 9.529 -20.856 1.00 93.25 90 ASP A O 1
ATOM 713 N N . ALA A 1 91 ? 16.928 10.877 -21.336 1.00 90.88 91 ALA A N 1
ATOM 714 C CA . ALA A 1 91 ? 16.514 11.154 -22.711 1.00 90.88 91 ALA A CA 1
ATOM 715 C C . ALA A 1 91 ? 16.464 9.891 -23.592 1.00 90.88 91 ALA A C 1
ATOM 717 O O . ALA A 1 91 ? 15.634 9.809 -24.500 1.00 90.88 91 ALA A O 1
ATOM 718 N N . THR A 1 92 ? 17.314 8.897 -23.315 1.00 90.38 92 THR A N 1
ATOM 719 C CA . THR A 1 92 ? 17.351 7.643 -24.079 1.00 90.38 92 THR A CA 1
ATOM 720 C C . THR A 1 92 ? 16.166 6.766 -23.701 1.00 90.38 92 THR A C 1
ATOM 722 O O . THR A 1 92 ? 15.457 6.280 -24.581 1.00 90.38 92 THR A O 1
ATOM 725 N N . LEU A 1 93 ? 15.877 6.644 -22.402 1.00 90.50 93 LEU A N 1
ATOM 726 C CA . LEU A 1 93 ? 14.675 5.972 -21.902 1.00 90.50 93 LEU A CA 1
ATOM 727 C C . LEU A 1 93 ? 13.400 6.607 -22.480 1.00 90.50 93 LEU A C 1
ATOM 729 O O . LEU A 1 93 ? 12.494 5.893 -22.912 1.00 90.50 93 LEU A O 1
ATOM 733 N N . ARG A 1 94 ? 13.356 7.943 -22.576 1.00 92.06 94 ARG A N 1
ATOM 734 C CA . ARG A 1 94 ? 12.262 8.684 -23.221 1.00 92.06 94 ARG A CA 1
ATOM 735 C C . ARG A 1 94 ? 12.124 8.392 -24.707 1.00 92.06 94 ARG A C 1
ATOM 737 O O . ARG A 1 94 ? 10.996 8.237 -25.176 1.00 92.06 94 ARG A O 1
ATOM 744 N N . ALA A 1 95 ? 13.226 8.287 -25.443 1.00 90.56 95 ALA A N 1
ATOM 745 C CA . ALA A 1 95 ? 13.194 7.905 -26.852 1.00 90.56 95 ALA A CA 1
ATOM 746 C C . ALA A 1 95 ? 12.692 6.462 -27.038 1.00 90.56 95 ALA A C 1
ATOM 748 O O . ALA A 1 95 ? 11.850 6.214 -27.902 1.00 90.56 95 ALA A O 1
ATOM 749 N N . VAL A 1 96 ? 13.147 5.527 -26.193 1.00 89.75 96 VAL A N 1
ATOM 750 C CA . VAL A 1 96 ? 12.707 4.121 -26.206 1.00 89.75 96 VAL A CA 1
ATOM 751 C C . VAL A 1 96 ? 11.222 4.009 -25.888 1.00 89.75 96 VAL A C 1
ATOM 753 O O . VAL A 1 96 ? 10.483 3.406 -26.663 1.00 89.75 96 VAL A O 1
ATOM 756 N N . TYR A 1 97 ? 10.759 4.649 -24.812 1.00 90.12 97 TYR A N 1
ATOM 757 C CA . TYR A 1 97 ? 9.336 4.714 -24.487 1.00 90.12 97 TYR A CA 1
ATOM 758 C C . TYR A 1 97 ? 8.544 5.322 -25.651 1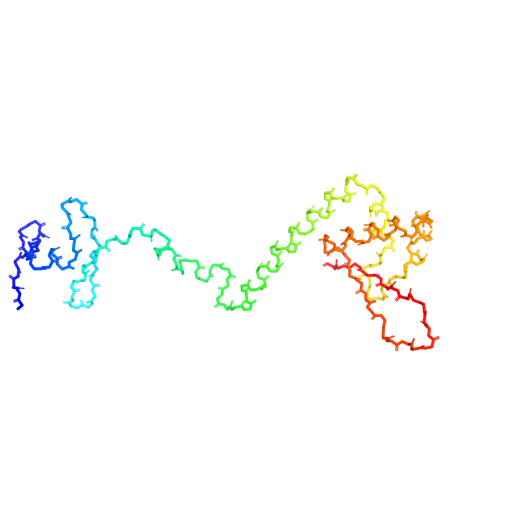.00 90.12 97 TYR A C 1
ATOM 760 O O . TYR A 1 97 ? 7.560 4.735 -26.102 1.00 90.12 97 TYR A O 1
ATOM 768 N N . GLY A 1 98 ? 9.035 6.438 -26.206 1.00 87.69 98 GLY A N 1
ATOM 769 C CA . GLY A 1 98 ? 8.523 7.153 -27.379 1.00 87.69 98 GLY A CA 1
ATOM 770 C C . GLY A 1 98 ? 8.291 6.275 -28.612 1.00 87.69 98 GLY A C 1
ATOM 771 O O . GLY A 1 98 ? 7.269 6.422 -29.280 1.00 87.69 98 GLY A O 1
ATOM 772 N N . ALA A 1 99 ? 9.198 5.336 -28.876 1.00 89.00 99 ALA A N 1
ATOM 773 C CA . ALA A 1 99 ? 9.137 4.432 -30.022 1.00 89.00 99 ALA A CA 1
ATOM 774 C C . ALA A 1 99 ? 8.083 3.318 -29.885 1.00 89.00 99 ALA A C 1
ATOM 776 O O . ALA A 1 99 ? 7.691 2.727 -30.895 1.00 89.00 99 ALA A O 1
ATOM 777 N N . ILE A 1 100 ? 7.623 3.032 -28.662 1.00 87.69 100 ILE A N 1
ATOM 778 C CA . ILE A 1 100 ? 6.641 1.982 -28.375 1.00 87.69 100 ILE A CA 1
ATOM 779 C C . ILE A 1 100 ? 5.227 2.557 -28.516 1.00 87.69 100 ILE A C 1
ATOM 781 O O . ILE A 1 100 ? 4.926 3.570 -27.885 1.00 87.69 100 ILE A O 1
ATOM 785 N N . PRO A 1 101 ? 4.345 1.948 -29.325 1.00 80.69 101 PRO A N 1
ATOM 786 C CA . PRO A 1 101 ? 3.004 2.460 -29.543 1.00 80.69 101 PRO A CA 1
ATOM 787 C C . PRO A 1 101 ? 2.105 2.214 -28.324 1.00 80.69 101 PRO A C 1
ATOM 789 O O . PRO A 1 101 ? 2.269 1.242 -27.581 1.00 80.69 101 PRO A O 1
ATOM 792 N N . SER A 1 102 ? 1.117 3.092 -28.153 1.00 75.94 102 SER A N 1
ATOM 793 C CA . SER A 1 102 ? 0.014 2.925 -27.198 1.00 75.94 102 SER A CA 1
ATOM 794 C C . SER A 1 102 ? -1.113 2.025 -27.719 1.00 75.94 102 SER A C 1
ATOM 796 O O . SER A 1 102 ? -2.048 1.736 -26.984 1.00 75.94 102 SER A O 1
ATOM 798 N N . SER A 1 103 ? -1.043 1.582 -28.979 1.00 69.69 103 SER A N 1
ATOM 799 C CA . SER A 1 103 ? -2.029 0.689 -29.597 1.00 69.69 103 SER A CA 1
ATOM 800 C C . SER A 1 103 ? -1.831 -0.776 -29.201 1.00 69.69 103 SER A C 1
ATOM 802 O O . SER A 1 103 ? -0.697 -1.218 -29.000 1.00 69.69 103 SER A O 1
ATOM 804 N N . ASP A 1 104 ? -2.906 -1.565 -29.255 1.00 62.53 104 ASP A N 1
ATOM 805 C CA . ASP A 1 104 ? -2.899 -2.997 -28.919 1.00 62.53 104 ASP A CA 1
ATOM 806 C C . ASP A 1 104 ? -1.976 -3.874 -29.781 1.00 62.53 104 ASP A C 1
ATOM 808 O O . ASP A 1 104 ? -1.590 -4.956 -29.346 1.00 62.53 104 ASP A O 1
ATOM 812 N N . VAL A 1 105 ? -1.577 -3.398 -30.964 1.00 67.56 105 VAL A N 1
ATOM 813 C CA . VAL A 1 105 ? -0.755 -4.137 -31.940 1.00 67.56 105 VAL A CA 1
ATOM 814 C C . VAL A 1 105 ? 0.709 -4.311 -31.485 1.00 67.56 105 VAL A C 1
ATOM 816 O O . VAL A 1 105 ? 1.375 -5.253 -31.908 1.00 67.56 105 VAL A O 1
ATOM 819 N N . GLY A 1 106 ? 1.203 -3.453 -30.581 1.00 73.94 106 GLY A N 1
ATOM 820 C CA . GLY A 1 106 ? 2.590 -3.469 -30.098 1.00 73.94 106 GLY A CA 1
ATOM 821 C C . GLY A 1 106 ? 3.652 -3.226 -31.187 1.00 73.94 106 GLY A C 1
ATOM 822 O O . GLY A 1 106 ? 3.340 -2.951 -32.343 1.00 73.94 106 GLY A O 1
ATOM 823 N N . ILE A 1 107 ? 4.933 -3.268 -30.815 1.00 81.44 107 ILE A N 1
ATOM 824 C CA . ILE A 1 107 ? 6.085 -3.098 -31.716 1.00 81.44 107 ILE A CA 1
ATOM 825 C C . ILE A 1 107 ? 7.165 -4.145 -31.429 1.00 81.44 107 ILE A C 1
ATOM 827 O O . ILE A 1 107 ? 7.373 -4.535 -30.279 1.00 81.44 107 ILE A O 1
ATOM 831 N N . ARG A 1 108 ? 7.872 -4.595 -32.469 1.00 83.50 108 ARG A N 1
ATOM 832 C CA . ARG A 1 108 ? 8.966 -5.567 -32.335 1.00 83.50 108 ARG A CA 1
ATOM 833 C C . ARG A 1 108 ? 10.259 -4.925 -31.841 1.00 83.50 108 ARG A C 1
ATOM 835 O O . ARG A 1 108 ? 10.560 -3.779 -32.169 1.00 83.50 108 ARG A O 1
ATOM 842 N N . LEU A 1 109 ? 11.060 -5.709 -31.123 1.00 82.94 109 LEU A N 1
ATOM 843 C CA . LEU A 1 109 ? 12.349 -5.293 -30.564 1.00 82.94 109 LEU A CA 1
ATOM 844 C C . LEU A 1 109 ? 13.313 -4.677 -31.601 1.00 82.94 109 LEU A C 1
ATOM 846 O O . LEU A 1 109 ? 13.905 -3.629 -31.346 1.00 82.94 109 LEU A O 1
ATOM 850 N N . ASP A 1 110 ? 13.438 -5.278 -32.787 1.00 82.19 110 ASP A N 1
ATOM 851 C CA . ASP A 1 110 ? 14.301 -4.787 -33.873 1.00 82.19 110 ASP A CA 1
ATOM 852 C C . ASP A 1 110 ? 13.842 -3.425 -34.423 1.00 82.19 110 ASP A C 1
ATOM 854 O O . ASP A 1 110 ? 14.647 -2.585 -34.832 1.00 82.19 110 ASP A O 1
ATOM 858 N N . GLU A 1 111 ? 12.532 -3.190 -34.425 1.00 83.62 111 GLU A N 1
ATOM 859 C CA . GLU A 1 111 ? 11.936 -1.943 -34.885 1.00 83.62 111 GLU A CA 1
ATOM 860 C C . GLU A 1 111 ? 12.121 -0.821 -33.854 1.00 83.62 111 GLU A C 1
ATOM 862 O O . GLU A 1 111 ? 12.395 0.318 -34.238 1.00 83.62 111 GLU A O 1
ATOM 867 N N . ILE A 1 112 ? 12.070 -1.141 -32.554 1.00 84.62 112 ILE A N 1
ATOM 868 C CA . ILE A 1 112 ? 12.411 -0.188 -31.484 1.00 84.62 112 ILE A CA 1
ATOM 869 C C . ILE A 1 112 ? 13.875 0.246 -31.621 1.00 84.62 112 ILE A C 1
ATOM 871 O O . ILE A 1 112 ? 14.160 1.445 -31.617 1.00 84.62 112 ILE A O 1
ATOM 875 N N .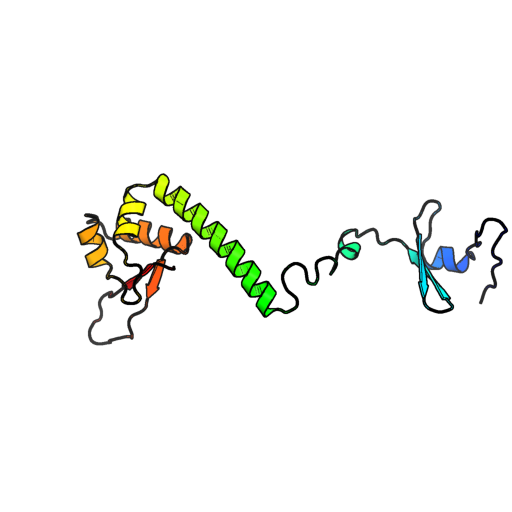 GLY A 1 113 ? 14.804 -0.701 -31.805 1.00 84.81 113 GLY A N 1
ATOM 876 C CA . GLY A 1 113 ? 16.224 -0.399 -32.027 1.00 84.81 113 GLY A CA 1
ATOM 877 C C . GLY A 1 113 ? 16.448 0.518 -33.234 1.00 84.81 113 GLY A C 1
ATOM 878 O O . GLY A 1 113 ? 17.162 1.515 -33.139 1.00 84.81 113 GLY A O 1
ATOM 879 N N . ARG A 1 114 ? 15.750 0.262 -34.352 1.00 85.75 114 ARG A N 1
ATOM 880 C CA . ARG A 1 114 ? 15.799 1.124 -35.547 1.00 85.75 114 ARG A CA 1
ATOM 881 C C . ARG A 1 114 ? 15.261 2.534 -35.301 1.00 85.75 114 ARG A C 1
ATOM 883 O O . ARG A 1 114 ? 15.894 3.491 -35.735 1.00 85.75 114 ARG A O 1
ATOM 890 N N . LYS A 1 115 ? 14.125 2.678 -34.609 1.00 87.81 115 LYS A N 1
ATOM 891 C CA . LYS A 1 115 ? 13.509 3.991 -34.320 1.00 87.81 115 LYS A CA 1
ATOM 892 C C . LYS A 1 115 ? 14.311 4.825 -33.324 1.00 87.81 115 LYS A C 1
ATOM 894 O O . LYS A 1 115 ? 14.290 6.047 -33.398 1.00 87.81 115 LYS A O 1
ATOM 899 N N . THR A 1 116 ? 15.002 4.171 -32.397 1.00 87.75 116 THR A N 1
ATOM 900 C CA . THR A 1 116 ? 15.782 4.830 -31.337 1.00 87.75 116 THR A CA 1
ATOM 901 C C . THR A 1 116 ? 17.246 5.048 -31.715 1.00 87.75 116 THR A C 1
ATOM 903 O O . THR A 1 116 ? 17.930 5.838 -31.072 1.00 87.75 116 THR A O 1
ATOM 906 N N . GLY A 1 117 ? 17.743 4.354 -32.744 1.00 86.00 117 GLY A N 1
ATOM 907 C CA . GLY A 1 117 ? 19.154 4.368 -33.136 1.00 86.00 117 GLY A CA 1
ATOM 908 C C . GLY A 1 117 ? 20.061 3.511 -32.243 1.00 86.00 117 GLY A C 1
ATOM 909 O O . GLY A 1 117 ? 21.278 3.509 -32.436 1.00 86.00 117 GLY A O 1
ATOM 910 N N . ILE A 1 118 ? 19.497 2.766 -31.285 1.00 86.88 118 ILE A N 1
ATOM 911 C CA . ILE A 1 118 ? 20.245 1.896 -30.373 1.00 86.88 118 ILE A CA 1
ATOM 912 C C . ILE A 1 118 ? 20.613 0.605 -31.109 1.00 86.88 118 ILE A C 1
ATOM 914 O O . ILE A 1 118 ? 19.751 -0.202 -31.455 1.00 86.88 118 ILE A O 1
ATOM 918 N N . LYS A 1 119 ? 21.913 0.406 -31.351 1.00 81.38 119 LYS A N 1
ATOM 919 C CA . LYS A 1 119 ? 22.439 -0.765 -32.077 1.00 81.38 119 LYS A CA 1
ATOM 920 C C . LYS A 1 119 ? 22.744 -1.956 -31.169 1.00 81.38 119 LYS A C 1
ATOM 922 O O . LYS A 1 119 ? 22.693 -3.096 -31.621 1.00 81.38 119 LYS A O 1
ATOM 927 N N . ALA A 1 120 ? 23.089 -1.702 -29.908 1.00 86.56 120 ALA A N 1
ATOM 928 C CA . ALA A 1 120 ? 23.429 -2.744 -28.952 1.00 86.56 120 ALA A CA 1
ATOM 929 C C . ALA A 1 120 ? 22.158 -3.329 -28.323 1.00 86.56 120 ALA A C 1
ATOM 931 O O . ALA A 1 120 ? 21.420 -2.640 -27.619 1.00 86.56 120 ALA A O 1
ATOM 932 N N . LEU A 1 121 ? 21.927 -4.624 -28.548 1.00 80.12 121 LEU A N 1
ATOM 933 C CA . LEU A 1 121 ? 20.768 -5.337 -28.007 1.00 80.12 121 LEU A CA 1
ATOM 934 C C . LEU A 1 121 ? 20.712 -5.278 -26.472 1.00 80.12 121 LEU A C 1
ATOM 936 O O . LEU A 1 121 ? 19.636 -5.103 -25.909 1.00 80.12 121 LEU A O 1
ATOM 940 N N . GLY A 1 122 ? 21.863 -5.380 -25.799 1.00 83.06 122 GLY A N 1
ATOM 941 C CA . GLY A 1 122 ? 21.944 -5.312 -24.336 1.00 83.06 122 GLY A CA 1
ATOM 942 C C . GLY A 1 122 ? 21.474 -3.970 -23.771 1.00 83.06 122 GLY A C 1
ATOM 943 O O . GLY A 1 122 ? 20.724 -3.948 -22.797 1.00 83.06 122 GLY A O 1
ATOM 944 N N . ASP A 1 123 ? 21.836 -2.862 -24.421 1.00 85.31 123 ASP A N 1
ATOM 945 C CA . ASP A 1 123 ? 21.394 -1.526 -24.008 1.00 85.31 123 ASP A CA 1
A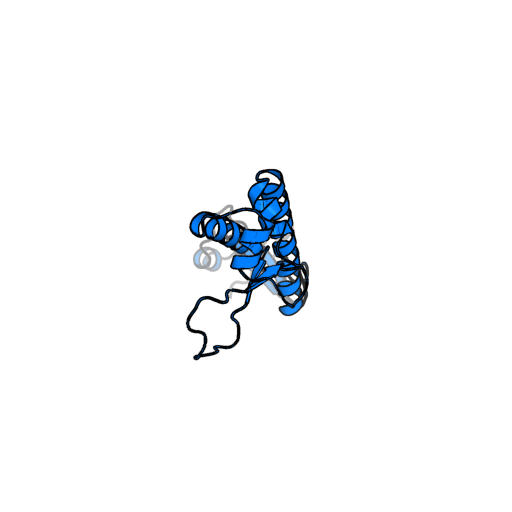TOM 946 C C . ASP A 1 123 ? 19.887 -1.369 -24.206 1.00 85.31 123 ASP A C 1
ATOM 948 O O . ASP A 1 123 ? 19.185 -0.894 -23.315 1.00 85.31 123 ASP A O 1
ATOM 952 N N . LEU A 1 124 ? 19.370 -1.833 -25.346 1.00 85.38 124 LEU A N 1
ATOM 953 C CA . LEU A 1 124 ? 17.940 -1.789 -25.632 1.00 85.38 124 LEU A CA 1
ATOM 954 C C . LEU A 1 124 ? 17.131 -2.606 -24.612 1.00 85.38 124 LEU A C 1
ATOM 956 O O . LEU A 1 124 ? 16.144 -2.108 -24.073 1.00 85.38 124 LEU A O 1
ATOM 960 N N . LEU A 1 125 ? 17.575 -3.826 -24.297 1.00 85.50 125 LEU A N 1
ATOM 961 C CA . LEU A 1 125 ? 16.945 -4.675 -23.283 1.00 85.50 125 LEU A CA 1
ATOM 962 C C . LEU A 1 125 ? 17.018 -4.059 -21.883 1.00 85.50 125 LEU A C 1
ATOM 964 O O . LEU A 1 125 ? 16.063 -4.186 -21.124 1.00 85.50 125 LEU A O 1
ATOM 968 N N . ARG A 1 126 ? 18.098 -3.343 -21.549 1.00 90.38 126 ARG A N 1
ATOM 969 C CA . ARG A 1 126 ? 18.211 -2.613 -20.279 1.00 90.38 126 ARG A CA 1
ATOM 970 C C . ARG A 1 126 ? 17.143 -1.524 -20.155 1.00 90.38 126 ARG A C 1
ATOM 972 O O . ARG A 1 126 ? 16.501 -1.426 -19.112 1.00 90.38 126 ARG A O 1
ATOM 979 N N . TYR A 1 127 ? 16.929 -0.723 -21.201 1.00 90.50 127 TYR A N 1
ATOM 980 C CA . TYR A 1 127 ? 15.885 0.310 -21.189 1.00 90.50 127 TYR A CA 1
ATOM 981 C C . TYR A 1 127 ? 14.478 -0.294 -21.165 1.00 90.50 127 TYR A C 1
ATOM 983 O O . TYR A 1 127 ? 13.616 0.200 -20.444 1.00 90.50 127 TYR A O 1
ATOM 991 N N . LEU A 1 128 ? 14.246 -1.379 -21.906 1.00 87.75 128 LEU A N 1
ATOM 992 C CA . LEU A 1 128 ? 12.959 -2.077 -21.894 1.00 87.75 128 LEU A CA 1
ATOM 993 C C . LEU A 1 128 ? 12.670 -2.723 -20.537 1.00 87.75 128 LEU A C 1
ATOM 995 O O . LEU A 1 128 ? 11.557 -2.584 -20.044 1.00 87.75 128 LEU A O 1
ATOM 999 N N . GLY A 1 129 ? 13.668 -3.342 -19.901 1.00 87.62 129 GLY A N 1
ATOM 1000 C CA . GLY A 1 129 ? 13.552 -3.876 -18.544 1.00 87.62 129 GLY A CA 1
ATOM 1001 C C . GLY A 1 129 ? 13.194 -2.783 -17.539 1.00 87.62 129 GLY A C 1
ATOM 1002 O O . GLY A 1 129 ? 12.238 -2.929 -16.786 1.00 87.62 129 GLY A O 1
ATOM 1003 N N . ARG A 1 130 ? 13.860 -1.625 -17.618 1.00 89.31 130 ARG A N 1
ATOM 1004 C CA . ARG A 1 130 ? 13.529 -0.465 -16.778 1.00 89.31 130 ARG A CA 1
ATOM 1005 C C . ARG A 1 130 ? 12.099 0.044 -17.003 1.00 89.31 130 ARG A C 1
ATOM 1007 O O . ARG A 1 130 ? 11.425 0.414 -16.051 1.00 89.31 130 ARG A O 1
ATOM 1014 N N . LEU A 1 131 ? 11.609 0.060 -18.244 1.00 87.56 131 LEU A N 1
ATOM 1015 C CA . LEU A 1 131 ? 10.216 0.431 -18.536 1.00 87.56 131 LEU A CA 1
ATOM 1016 C C . LEU A 1 131 ? 9.206 -0.626 -18.059 1.00 87.56 131 LEU A C 1
ATOM 1018 O O . LEU A 1 131 ? 8.078 -0.269 -17.731 1.00 87.56 131 LEU A O 1
ATOM 1022 N N . GLN A 1 132 ? 9.584 -1.905 -18.017 1.00 87.56 132 GLN A N 1
ATOM 1023 C CA . GLN A 1 132 ? 8.757 -2.970 -17.441 1.00 87.56 132 GLN A CA 1
ATOM 1024 C C . GLN A 1 132 ? 8.682 -2.861 -15.914 1.00 87.56 132 GLN A C 1
ATOM 1026 O O . GLN A 1 132 ? 7.601 -3.019 -15.359 1.00 87.56 132 GLN A O 1
ATOM 1031 N N . GLU A 1 133 ? 9.794 -2.544 -15.243 1.00 87.25 133 GLU A N 1
ATOM 1032 C CA . GLU A 1 133 ? 9.833 -2.290 -13.793 1.00 87.25 133 GLU A CA 1
ATOM 1033 C C . GLU A 1 133 ? 8.942 -1.110 -13.388 1.00 87.25 133 GLU A C 1
ATOM 1035 O O . GLU A 1 133 ? 8.304 -1.148 -12.341 1.00 87.25 133 GLU A O 1
ATOM 1040 N N . LEU A 1 134 ? 8.863 -0.086 -14.243 1.00 86.00 134 LEU A N 1
ATOM 1041 C CA . LEU A 1 134 ? 7.994 1.082 -14.066 1.00 86.00 134 LEU A CA 1
ATOM 1042 C C . LEU A 1 134 ? 6.539 0.834 -14.500 1.00 86.00 134 LEU A C 1
ATOM 1044 O O . LEU A 1 134 ? 5.783 1.790 -14.636 1.00 86.00 134 LEU A O 1
ATOM 1048 N N . ASN A 1 135 ? 6.159 -0.415 -14.802 1.00 84.25 135 ASN A N 1
ATOM 1049 C CA . ASN A 1 135 ? 4.839 -0.779 -15.329 1.00 84.25 135 ASN A CA 1
ATOM 1050 C C . ASN A 1 135 ? 4.400 0.060 -16.547 1.00 84.25 135 ASN A C 1
ATOM 1052 O O . ASN A 1 135 ? 3.213 0.198 -16.824 1.00 84.25 135 ASN A O 1
ATOM 1056 N N . ALA A 1 136 ? 5.351 0.599 -17.314 1.00 83.44 136 ALA A N 1
ATOM 1057 C CA . ALA A 1 136 ? 5.081 1.487 -18.441 1.00 83.44 136 ALA A CA 1
ATOM 1058 C C . ALA A 1 136 ? 4.843 0.715 -19.742 1.00 83.44 136 ALA A C 1
ATOM 1060 O O . ALA A 1 136 ? 4.197 1.211 -20.670 1.00 83.44 136 ALA A O 1
ATOM 1061 N N . ILE A 1 137 ? 5.401 -0.495 -19.842 1.00 86.00 137 ILE A N 1
ATOM 1062 C CA . ILE A 1 137 ? 5.268 -1.358 -21.014 1.00 86.00 137 ILE A CA 1
ATOM 1063 C C . ILE A 1 137 ? 5.047 -2.811 -20.607 1.00 86.00 137 ILE A C 1
ATOM 1065 O O . ILE A 1 137 ? 5.546 -3.281 -19.588 1.00 86.00 137 ILE A O 1
ATOM 1069 N N . LYS A 1 138 ? 4.346 -3.553 -21.461 1.00 84.38 138 LYS A N 1
ATOM 1070 C CA . LYS A 1 138 ? 4.161 -4.997 -21.335 1.00 84.38 138 LYS A CA 1
ATOM 1071 C C . LYS A 1 138 ? 4.760 -5.699 -22.542 1.00 84.38 138 LYS A C 1
ATOM 1073 O O . LYS A 1 138 ? 4.546 -5.279 -23.680 1.00 84.38 138 LYS A O 1
ATOM 1078 N N . GLN A 1 139 ? 5.467 -6.794 -22.282 1.00 81.44 139 GLN A N 1
ATOM 1079 C CA . GLN A 1 139 ? 5.858 -7.729 -23.326 1.00 81.44 139 GLN A CA 1
ATOM 1080 C C . GLN A 1 139 ? 4.681 -8.656 -23.631 1.00 81.44 139 GLN A C 1
ATOM 1082 O O . GLN A 1 139 ? 4.102 -9.262 -22.727 1.00 81.44 139 GLN A O 1
ATOM 1087 N N . ILE A 1 140 ? 4.324 -8.750 -24.904 1.00 70.88 140 ILE A N 1
ATOM 1088 C CA . ILE A 1 140 ? 3.291 -9.648 -25.403 1.00 70.88 140 ILE A CA 1
ATOM 1089 C C . ILE A 1 140 ? 4.003 -10.880 -25.969 1.00 70.88 140 ILE A C 1
ATOM 1091 O O . ILE A 1 140 ? 4.812 -10.736 -26.894 1.00 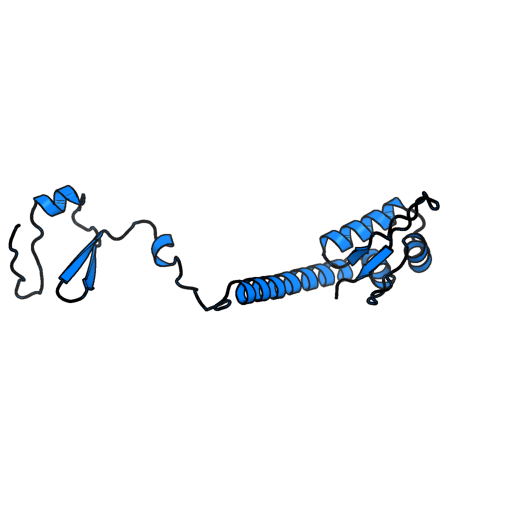70.88 140 ILE A O 1
ATOM 1095 N N . PRO A 1 141 ? 3.746 -12.084 -25.436 1.00 58.50 141 PRO A N 1
ATOM 1096 C CA . PRO A 1 141 ? 4.138 -13.300 -26.123 1.00 58.50 141 PRO A CA 1
ATOM 1097 C C . PRO A 1 141 ? 3.269 -13.429 -27.380 1.00 58.50 141 PRO A C 1
ATOM 1099 O O . PRO A 1 141 ? 2.044 -13.471 -27.284 1.00 58.50 141 PRO A O 1
ATOM 1102 N N . LEU A 1 142 ? 3.888 -13.455 -28.560 1.00 56.22 142 LEU A N 1
ATOM 1103 C CA . LEU A 1 142 ? 3.207 -13.946 -29.759 1.00 56.22 142 LEU A CA 1
ATOM 1104 C C . LEU A 1 142 ? 2.841 -15.416 -29.532 1.00 56.22 142 LEU A C 1
ATOM 1106 O O . LEU A 1 142 ? 3.631 -16.149 -28.931 1.00 56.22 142 LEU A O 1
ATOM 1110 N N . GLU A 1 143 ? 1.663 -15.837 -30.002 1.00 48.25 143 GLU A N 1
ATOM 1111 C CA . GLU A 1 143 ? 1.322 -17.259 -30.077 1.00 48.25 143 GLU A CA 1
ATOM 1112 C C . GLU A 1 143 ? 2.500 -18.024 -30.693 1.00 48.25 143 GLU A C 1
ATOM 1114 O O . GLU A 1 143 ? 3.117 -17.578 -31.663 1.00 48.25 143 GLU A O 1
ATOM 1119 N N . PHE A 1 144 ? 2.868 -19.127 -30.044 1.00 43.16 144 PHE A N 1
ATOM 1120 C CA . PHE A 1 144 ? 4.043 -19.920 -30.371 1.00 43.16 144 PHE A CA 1
ATOM 1121 C C . PHE A 1 144 ? 3.925 -20.445 -31.808 1.00 43.16 144 PHE A C 1
ATOM 1123 O O . PHE A 1 144 ? 3.176 -21.384 -32.061 1.00 43.16 144 PHE A O 1
ATOM 1130 N N . ASP A 1 145 ? 4.655 -19.831 -32.740 1.00 49.38 145 ASP A N 1
ATOM 1131 C CA . ASP A 1 145 ? 4.845 -20.338 -34.098 1.00 49.38 145 ASP A CA 1
ATOM 1132 C C . ASP A 1 145 ? 6.141 -21.176 -34.110 1.00 49.38 145 ASP A C 1
ATOM 1134 O O . ASP A 1 145 ? 7.239 -20.602 -34.124 1.00 49.38 145 ASP A O 1
ATOM 1138 N N . PRO A 1 146 ? 6.051 -22.520 -34.039 1.00 46.00 146 PRO A N 1
ATOM 1139 C CA . PRO A 1 146 ? 7.215 -23.401 -33.936 1.00 46.00 146 PRO A CA 1
ATOM 1140 C C . PRO A 1 146 ? 8.156 -23.318 -35.146 1.00 46.00 146 PRO A C 1
ATOM 1142 O O . PRO A 1 146 ? 9.314 -23.721 -35.034 1.00 46.00 146 PRO A O 1
ATOM 1145 N N . GLU A 1 147 ? 7.707 -22.777 -36.283 1.00 50.59 147 GLU A N 1
ATOM 1146 C CA . GLU A 1 147 ? 8.533 -22.641 -37.489 1.00 50.59 147 GLU A CA 1
ATOM 1147 C C . GLU A 1 147 ? 9.436 -21.397 -37.465 1.00 50.59 147 GLU A C 1
ATOM 1149 O O . GLU A 1 147 ? 10.415 -21.320 -38.210 1.00 50.59 147 GLU A O 1
ATOM 1154 N N . LYS A 1 148 ? 9.168 -20.427 -36.579 1.00 48.75 148 LYS A N 1
ATOM 1155 C CA . LYS A 1 148 ? 9.932 -19.173 -36.460 1.00 48.75 148 LYS A CA 1
ATOM 1156 C C . LYS A 1 148 ? 10.673 -19.110 -35.128 1.00 48.75 148 LYS A C 1
ATOM 1158 O O . LYS A 1 148 ? 10.432 -18.241 -34.294 1.00 48.75 148 LYS A O 1
ATOM 1163 N N . LEU A 1 149 ? 11.617 -20.034 -34.949 1.00 40.50 149 LEU A N 1
ATOM 1164 C CA . LEU A 1 149 ? 12.506 -20.199 -33.786 1.00 40.50 149 LEU A CA 1
ATOM 1165 C C . LEU A 1 149 ? 13.516 -19.040 -33.567 1.00 40.50 149 LEU A C 1
ATOM 1167 O O . LEU A 1 149 ? 14.671 -19.278 -33.225 1.00 40.50 149 LEU A O 1
ATOM 1171 N N . GLN A 1 150 ? 13.106 -17.774 -33.726 1.00 43.34 150 GLN A N 1
ATOM 1172 C CA . GLN A 1 150 ? 13.858 -16.591 -33.287 1.00 43.34 150 GLN A CA 1
ATOM 1173 C C . GLN A 1 150 ? 12.916 -15.457 -32.830 1.00 43.34 150 GLN A C 1
ATOM 1175 O O . GLN A 1 150 ? 12.311 -14.759 -33.633 1.00 43.34 150 GLN A O 1
ATOM 1180 N N . GLY A 1 151 ? 12.829 -15.259 -31.510 1.00 48.78 151 GLY A N 1
ATOM 1181 C CA . GLY A 1 151 ? 12.811 -13.939 -30.864 1.00 48.78 151 GLY A CA 1
ATOM 1182 C C . GLY A 1 151 ? 11.844 -12.852 -31.350 1.00 48.78 151 GLY A C 1
ATOM 1183 O O . GLY A 1 151 ? 12.259 -11.701 -31.443 1.00 48.78 151 GLY A O 1
ATOM 1184 N N . ASN A 1 152 ? 10.562 -13.135 -31.583 1.00 57.97 152 ASN A N 1
ATOM 1185 C CA . ASN A 1 152 ? 9.582 -12.067 -31.819 1.00 57.97 152 ASN A CA 1
ATOM 1186 C C . ASN A 1 152 ? 8.996 -11.549 -30.494 1.00 57.97 152 ASN A C 1
ATOM 1188 O O . ASN A 1 152 ? 7.859 -11.841 -30.136 1.00 57.97 152 ASN A O 1
ATOM 1192 N N . GLN A 1 153 ? 9.791 -10.791 -29.735 1.00 68.81 153 GLN A N 1
ATOM 1193 C CA . GLN A 1 153 ? 9.291 -10.076 -28.559 1.00 68.81 153 GLN A CA 1
ATOM 1194 C C . GLN A 1 153 ? 8.593 -8.790 -29.014 1.00 68.81 153 GLN A C 1
ATOM 1196 O O . GLN A 1 153 ? 9.224 -7.909 -29.607 1.00 68.81 153 GLN A O 1
ATOM 1201 N N . ILE A 1 154 ? 7.286 -8.703 -28.758 1.00 78.31 154 ILE A N 1
ATOM 1202 C CA . ILE A 1 154 ? 6.485 -7.504 -29.009 1.00 78.31 154 ILE A CA 1
ATOM 1203 C C . ILE A 1 154 ? 6.301 -6.751 -27.695 1.00 78.31 154 ILE A C 1
ATOM 1205 O O . ILE A 1 154 ? 5.983 -7.349 -26.669 1.00 78.31 154 ILE A O 1
ATOM 1209 N N . TYR A 1 155 ? 6.462 -5.432 -27.734 1.00 82.44 155 TYR A N 1
ATOM 1210 C CA . TYR A 1 155 ? 6.239 -4.537 -26.604 1.00 82.44 155 TYR A CA 1
ATOM 1211 C C . TYR A 1 155 ? 5.098 -3.574 -26.910 1.00 82.44 155 TYR A C 1
ATOM 1213 O O . TYR A 1 155 ? 4.998 -3.053 -28.020 1.00 82.44 155 TYR A O 1
ATOM 1221 N N . ARG A 1 156 ? 4.257 -3.293 -25.918 1.00 83.88 156 ARG A N 1
ATOM 1222 C CA . ARG A 1 156 ? 3.246 -2.228 -25.985 1.00 83.88 156 ARG A CA 1
ATOM 1223 C C . ARG A 1 156 ? 3.265 -1.398 -24.716 1.00 83.88 156 ARG A C 1
ATOM 1225 O O . ARG A 1 156 ? 3.654 -1.917 -23.670 1.00 83.88 156 ARG A O 1
ATOM 1232 N N . ARG A 1 157 ? 2.810 -0.148 -24.787 1.00 85.12 157 ARG A N 1
ATOM 1233 C CA . ARG A 1 157 ? 2.607 0.652 -23.574 1.00 85.12 157 ARG A CA 1
ATOM 1234 C C . ARG A 1 157 ? 1.429 0.126 -22.765 1.00 85.12 157 ARG A C 1
ATOM 1236 O O . ARG A 1 157 ? 0.464 -0.394 -23.328 1.00 85.12 157 ARG A O 1
ATOM 1243 N N . ILE A 1 158 ? 1.546 0.247 -21.453 1.00 78.81 158 ILE A N 1
ATOM 1244 C CA . ILE A 1 158 ? 0.420 0.091 -20.541 1.00 78.81 158 ILE A CA 1
ATOM 1245 C C . ILE A 1 158 ? -0.234 1.483 -20.455 1.00 78.81 158 ILE A C 1
ATOM 1247 O O . ILE A 1 158 ? 0.494 2.458 -20.249 1.00 78.81 158 ILE A O 1
ATOM 1251 N N . PRO A 1 159 ? -1.538 1.596 -20.771 1.00 61.38 159 PRO A N 1
ATOM 1252 C CA . PRO A 1 159 ? -2.264 2.861 -20.729 1.00 61.38 159 PRO A CA 1
ATOM 1253 C C . PRO A 1 159 ? -2.401 3.370 -19.309 1.00 61.38 159 PRO A C 1
ATOM 1255 O O . PRO A 1 159 ? -2.456 2.526 -18.390 1.00 61.38 159 PRO A O 1
#